Protein AF-A0A9X1QAR9-F1 (afdb_monomer_lite)

Sequence (64 aa):
MKSPFGSRGAILAHFHWTWDYLLWGIKWPVVQRMLADGPDYGSKDKKESDHEDLMAKINAIKRG

Structure (mmCIF, N/CA/C/O backbone):
data_AF-A0A9X1QAR9-F1
#
_entry.id   AF-A0A9X1QAR9-F1
#
loop_
_atom_site.group_PDB
_atom_site.id
_atom_site.type_symbol
_atom_site.label_atom_id
_atom_site.label_alt_id
_atom_site.label_comp_id
_atom_site.label_asym_id
_atom_site.label_entity_id
_atom_site.label_seq_id
_atom_site.pdbx_PDB_ins_code
_atom_site.Cartn_x
_atom_site.Cartn_y
_atom_site.Cartn_z
_atom_site.occupancy
_atom_site.B_iso_or_equiv
_atom_site.auth_seq_id
_atom_site.auth_comp_id
_atom_site.auth_asym_id
_atom_site.auth_atom_id
_atom_site.pdbx_PDB_model_num
ATOM 1 N N . MET A 1 1 ? 15.344 -10.544 -2.077 1.00 37.84 1 MET A N 1
ATOM 2 C CA . MET A 1 1 ? 15.078 -9.730 -0.869 1.00 37.84 1 MET A CA 1
ATOM 3 C C . MET A 1 1 ? 13.674 -9.127 -1.010 1.00 37.84 1 MET A C 1
ATOM 5 O O . MET A 1 1 ? 13.520 -8.110 -1.669 1.00 37.84 1 MET A O 1
ATOM 9 N N . LYS A 1 2 ? 12.624 -9.815 -0.530 1.00 46.38 2 LYS A N 1
ATOM 10 C CA . LYS A 1 2 ? 11.219 -9.369 -0.647 1.00 46.38 2 LYS A CA 1
ATOM 11 C C . LYS A 1 2 ? 10.894 -8.452 0.530 1.00 46.38 2 LYS A C 1
ATOM 13 O O . LYS A 1 2 ? 10.564 -8.921 1.612 1.00 46.38 2 LYS A O 1
ATOM 18 N N . SER A 1 3 ? 11.080 -7.151 0.338 1.00 40.09 3 SER A N 1
ATOM 19 C C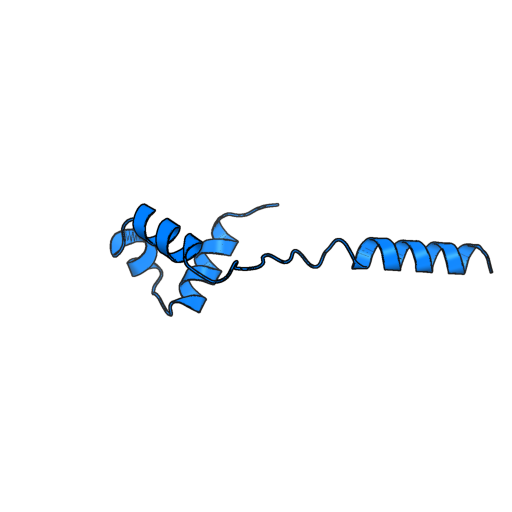A . SER A 1 3 ? 10.760 -6.155 1.358 1.00 40.09 3 SER A CA 1
ATOM 20 C C . SER A 1 3 ? 9.267 -5.790 1.290 1.00 40.09 3 SER A C 1
ATOM 22 O O . SER A 1 3 ? 8.814 -5.342 0.235 1.00 40.09 3 SER A O 1
ATOM 24 N N . PRO A 1 4 ? 8.497 -5.909 2.389 1.00 51.19 4 PRO A N 1
ATOM 25 C CA . PRO A 1 4 ? 7.089 -5.493 2.448 1.00 51.19 4 PRO A CA 1
ATOM 26 C C . PRO A 1 4 ? 6.904 -3.970 2.326 1.00 51.19 4 PRO A C 1
ATOM 28 O O . PRO A 1 4 ? 5.786 -3.483 2.183 1.00 51.19 4 PRO A O 1
ATOM 31 N N . PHE A 1 5 ? 7.994 -3.199 2.374 1.00 49.16 5 PHE A N 1
ATOM 32 C CA . PHE A 1 5 ? 7.967 -1.754 2.159 1.00 49.16 5 PHE A CA 1
ATOM 33 C C . PHE A 1 5 ? 7.829 -1.383 0.674 1.00 49.16 5 PHE A C 1
ATOM 35 O O . PHE A 1 5 ? 7.338 -0.299 0.370 1.00 49.16 5 PHE A O 1
ATOM 42 N N . GLY A 1 6 ? 8.185 -2.290 -0.248 1.00 54.44 6 GLY A N 1
ATOM 43 C CA . GLY A 1 6 ? 8.016 -2.071 -1.688 1.00 54.44 6 GLY A CA 1
ATOM 44 C C . GLY A 1 6 ? 6.548 -2.048 -2.124 1.00 54.44 6 GLY A C 1
ATOM 45 O O . GLY A 1 6 ? 6.174 -1.255 -2.983 1.00 54.44 6 GLY A O 1
ATOM 46 N N . SER A 1 7 ? 5.692 -2.853 -1.483 1.00 67.75 7 SER A N 1
ATOM 47 C CA . SER A 1 7 ? 4.261 -2.896 -1.800 1.00 67.75 7 SER A CA 1
ATOM 48 C C . SER A 1 7 ? 3.500 -1.701 -1.232 1.00 67.75 7 SER A C 1
ATOM 50 O O . SER A 1 7 ? 2.651 -1.145 -1.917 1.00 67.75 7 SER A O 1
ATOM 52 N N . ARG A 1 8 ? 3.824 -1.239 -0.016 1.00 78.81 8 ARG A N 1
ATOM 53 C CA . ARG A 1 8 ? 3.143 -0.078 0.590 1.00 78.81 8 ARG A CA 1
ATOM 54 C C . ARG A 1 8 ? 3.371 1.210 -0.198 1.00 78.81 8 ARG A C 1
ATOM 56 O O . ARG A 1 8 ? 2.418 1.948 -0.413 1.00 78.81 8 ARG A O 1
ATOM 63 N N . GLY A 1 9 ? 4.592 1.450 -0.681 1.00 78.56 9 GLY A N 1
ATOM 64 C CA . GLY A 1 9 ? 4.875 2.596 -1.553 1.00 78.56 9 GLY A CA 1
ATOM 65 C C . GLY A 1 9 ? 4.082 2.555 -2.864 1.00 78.56 9 GLY A C 1
ATOM 66 O O . GLY A 1 9 ? 3.515 3.566 -3.271 1.00 78.56 9 GLY A O 1
ATOM 67 N N . ALA A 1 10 ? 3.967 1.373 -3.478 1.00 79.81 10 ALA A N 1
ATOM 68 C CA . ALA A 1 10 ? 3.171 1.180 -4.690 1.00 79.81 10 ALA A CA 1
ATOM 69 C C . ALA A 1 10 ? 1.666 1.401 -4.451 1.00 79.81 10 ALA A C 1
ATOM 71 O O . ALA A 1 10 ? 1.005 2.034 -5.269 1.00 79.81 10 ALA A O 1
ATOM 72 N N . ILE A 1 11 ? 1.138 0.949 -3.307 1.00 81.94 11 ILE A N 1
ATOM 73 C CA . ILE A 1 11 ? -0.260 1.175 -2.899 1.00 81.94 11 ILE A CA 1
ATOM 74 C C . ILE A 1 11 ? -0.545 2.674 -2.773 1.00 81.94 11 ILE A C 1
ATOM 76 O O . ILE A 1 11 ? -1.531 3.164 -3.319 1.00 81.94 11 ILE A O 1
ATOM 80 N N . LEU A 1 12 ? 0.329 3.415 -2.091 1.00 85.44 12 LEU A N 1
ATOM 81 C CA . LEU A 1 12 ? 0.156 4.856 -1.893 1.00 85.44 12 LEU A CA 1
ATOM 82 C C . LEU A 1 12 ? 0.173 5.623 -3.213 1.00 85.44 12 LEU A C 1
ATOM 84 O O . LEU A 1 12 ? -0.675 6.486 -3.424 1.00 85.44 12 LEU A O 1
ATOM 88 N N . ALA A 1 13 ? 1.097 5.275 -4.112 1.00 82.31 13 ALA A N 1
ATOM 89 C CA . ALA A 1 13 ? 1.174 5.876 -5.438 1.00 82.31 13 ALA A CA 1
ATOM 90 C C . ALA A 1 13 ? -0.058 5.548 -6.296 1.00 82.31 13 ALA A C 1
ATOM 92 O O . ALA A 1 13 ? -0.543 6.414 -7.014 1.00 82.31 13 ALA A O 1
ATOM 93 N N . HIS A 1 14 ? -0.583 4.324 -6.205 1.00 80.56 14 HIS A N 1
ATOM 94 C CA . HIS A 1 14 ? -1.710 3.884 -7.022 1.00 80.56 14 HIS A CA 1
ATOM 95 C C . HIS A 1 14 ? -3.043 4.520 -6.608 1.00 80.56 14 HIS A C 1
ATOM 97 O O . HIS A 1 14 ? -3.801 4.980 -7.458 1.00 80.56 14 HIS A O 1
ATOM 103 N N . PHE A 1 15 ? -3.323 4.567 -5.306 1.00 82.62 15 PHE A N 1
ATOM 104 C CA . PHE A 1 15 ? -4.576 5.114 -4.783 1.00 82.62 15 PHE A CA 1
ATOM 105 C C . PHE A 1 15 ? -4.494 6.612 -4.451 1.00 82.62 15 PHE A C 1
ATOM 107 O O . PHE A 1 15 ? -5.472 7.188 -3.979 1.00 82.62 15 PHE A O 1
ATOM 114 N N . HIS A 1 16 ? -3.337 7.243 -4.691 1.00 84.44 16 HIS A N 1
ATOM 115 C CA . HIS A 1 16 ? -3.024 8.618 -4.285 1.00 84.44 16 HIS A CA 1
ATOM 116 C C . HIS A 1 16 ? -3.304 8.869 -2.796 1.00 84.44 16 HIS A C 1
ATOM 118 O O . HIS A 1 16 ? -3.879 9.883 -2.399 1.00 84.44 16 HIS A O 1
ATOM 124 N N . TRP A 1 17 ? -2.915 7.907 -1.962 1.00 87.88 17 TRP A N 1
ATOM 125 C CA . TRP A 1 17 ? -3.132 7.959 -0.521 1.00 87.88 17 TRP A CA 1
ATOM 126 C C . TRP A 1 17 ? -1.930 8.526 0.215 1.00 87.88 17 TRP A C 1
ATOM 128 O O . TRP A 1 17 ? -0.782 8.420 -0.219 1.00 87.88 17 TRP A O 1
ATOM 138 N N . THR A 1 18 ? -2.201 9.094 1.385 1.00 89.31 18 THR A N 1
ATOM 139 C CA . THR A 1 18 ? -1.160 9.487 2.329 1.00 89.31 18 THR A CA 1
ATOM 140 C C . THR A 1 18 ? -0.739 8.293 3.182 1.00 89.31 18 THR A C 1
ATOM 142 O O . THR A 1 18 ? -1.521 7.376 3.448 1.00 89.31 18 THR A O 1
ATOM 145 N N . TRP A 1 19 ? 0.517 8.313 3.638 1.00 88.00 19 TRP A N 1
ATOM 146 C CA . TRP A 1 19 ? 1.059 7.291 4.541 1.00 88.00 19 TRP A CA 1
ATOM 147 C C . TRP A 1 19 ? 0.202 7.131 5.806 1.00 88.00 19 TRP A C 1
ATOM 149 O O . TRP A 1 19 ? -0.043 6.015 6.260 1.00 88.00 19 TRP A O 1
ATOM 159 N N . ASP A 1 20 ? -0.300 8.253 6.324 1.00 91.69 20 ASP A N 1
ATOM 160 C CA . ASP A 1 20 ? -1.158 8.302 7.505 1.00 91.69 20 ASP A CA 1
ATOM 161 C C . ASP A 1 20 ? -2.498 7.587 7.280 1.00 91.69 20 ASP A C 1
ATOM 163 O O . ASP A 1 20 ? -2.915 6.752 8.084 1.00 91.69 20 ASP A O 1
ATOM 167 N N . TYR A 1 21 ? -3.1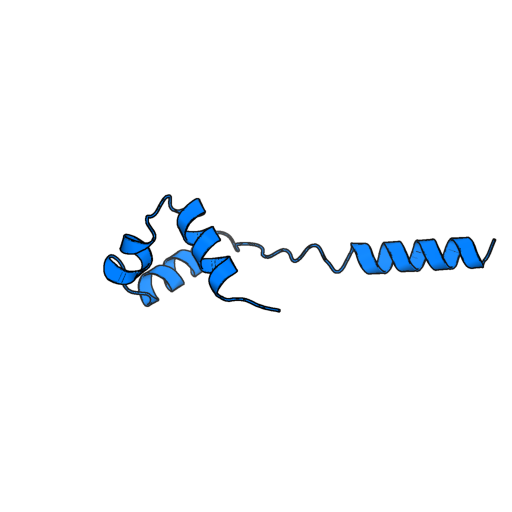19 7.808 6.119 1.00 89.62 21 TYR A N 1
ATOM 168 C CA . TYR A 1 21 ? -4.373 7.155 5.763 1.00 89.62 21 TYR A CA 1
ATOM 169 C C . TYR A 1 21 ? -4.223 5.632 5.643 1.00 89.62 21 TYR A C 1
ATOM 171 O O . TYR A 1 21 ? -5.073 4.893 6.137 1.00 89.62 21 TYR A O 1
ATOM 179 N N . LEU A 1 22 ? -3.119 5.146 5.064 1.00 87.62 22 LEU A N 1
ATOM 180 C CA . LEU A 1 22 ? -2.851 3.708 4.946 1.00 87.62 22 LEU A CA 1
ATOM 181 C C . LEU A 1 22 ? -2.611 3.024 6.307 1.00 87.62 22 LEU A C 1
ATOM 183 O O . LEU A 1 22 ? -2.879 1.830 6.437 1.00 87.62 22 LEU A O 1
ATOM 187 N N . LEU A 1 23 ? -2.099 3.755 7.303 1.00 88.56 23 LEU A N 1
ATOM 188 C CA . LEU A 1 23 ? -1.816 3.224 8.641 1.00 88.56 23 LEU A CA 1
ATOM 189 C C . LEU A 1 23 ? -3.005 3.311 9.599 1.00 88.56 23 LEU A C 1
ATOM 191 O O . LEU A 1 23 ? -3.249 2.364 10.346 1.00 88.56 23 LEU A O 1
ATOM 195 N N . TRP A 1 24 ? -3.720 4.435 9.590 1.00 91.25 24 TRP A N 1
ATOM 196 C CA . TRP A 1 24 ? -4.713 4.765 10.617 1.00 91.25 24 TRP A CA 1
ATOM 197 C C . TRP A 1 24 ? -6.122 4.967 10.056 1.00 91.25 24 TRP A C 1
ATOM 199 O O . TRP A 1 24 ? -7.101 4.784 10.776 1.00 91.25 24 TRP A O 1
ATOM 209 N N . GLY A 1 25 ? -6.240 5.314 8.773 1.00 91.06 25 GLY A N 1
ATOM 210 C CA . GLY A 1 25 ? -7.513 5.626 8.120 1.00 91.06 25 GLY A CA 1
ATOM 211 C C . GLY A 1 25 ? -8.260 4.414 7.561 1.00 91.06 25 GLY A C 1
ATOM 212 O O . GLY A 1 25 ? -9.472 4.484 7.358 1.00 91.06 25 GLY A O 1
ATOM 213 N N . ILE A 1 26 ? -7.569 3.292 7.332 1.00 90.88 26 ILE A N 1
ATOM 214 C CA . ILE A 1 26 ? -8.157 2.101 6.715 1.00 90.88 26 ILE A CA 1
ATOM 215 C C . ILE A 1 26 ? -7.722 0.806 7.404 1.00 90.88 26 ILE A C 1
ATOM 217 O O . ILE A 1 26 ? -6.568 0.614 7.781 1.00 90.88 26 ILE A O 1
ATOM 221 N N . LYS A 1 27 ? -8.667 -0.129 7.558 1.00 92.00 27 LYS A N 1
ATOM 222 C CA . LYS A 1 27 ? -8.367 -1.461 8.095 1.00 92.00 27 LYS A CA 1
ATOM 223 C C . LYS A 1 27 ? -7.625 -2.296 7.049 1.00 92.00 27 LYS A C 1
ATOM 225 O O . LYS A 1 27 ? -8.091 -2.436 5.921 1.00 92.00 27 LYS A O 1
ATOM 230 N N . TRP A 1 28 ? -6.538 -2.950 7.453 1.00 85.31 28 TRP A N 1
ATOM 231 C CA . TRP A 1 28 ? -5.714 -3.771 6.557 1.00 85.31 28 TRP A CA 1
ATOM 232 C C . TRP A 1 28 ? -6.475 -4.853 5.754 1.00 85.31 28 TRP A C 1
ATOM 234 O O . TRP A 1 28 ? -6.216 -4.970 4.557 1.00 85.31 28 TRP A O 1
ATOM 244 N N . PRO A 1 29 ? -7.471 -5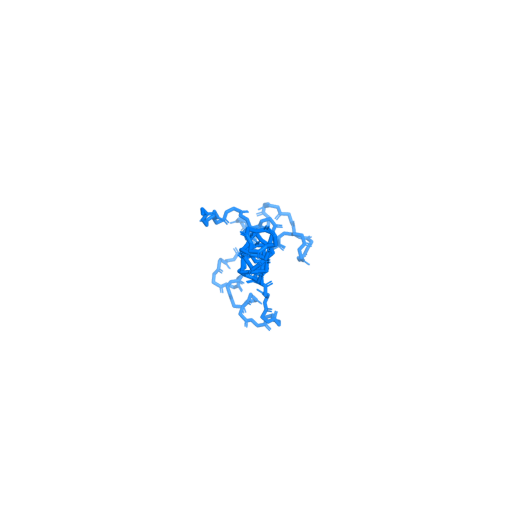.578 6.312 1.00 89.56 29 PRO A N 1
ATOM 245 C CA . PRO A 1 29 ? -8.258 -6.541 5.533 1.00 89.56 29 PRO A CA 1
ATOM 246 C C . PRO A 1 29 ? -9.004 -5.923 4.341 1.00 89.56 29 PRO A C 1
ATOM 248 O O . PRO A 1 29 ? -9.217 -6.592 3.332 1.00 89.56 29 PRO A O 1
ATOM 251 N N . VAL A 1 30 ? -9.383 -4.643 4.435 1.00 89.06 30 VAL A N 1
ATOM 252 C CA . VAL A 1 30 ? -10.023 -3.907 3.335 1.00 89.06 30 VAL A CA 1
ATOM 253 C C . VAL A 1 30 ? -9.010 -3.647 2.224 1.00 89.06 30 VAL A C 1
ATOM 255 O O . VAL A 1 30 ? -9.302 -3.918 1.063 1.00 89.06 30 VAL A O 1
ATOM 258 N N . VAL A 1 31 ? -7.792 -3.227 2.584 1.00 86.12 31 VAL A N 1
ATOM 259 C CA . VAL A 1 31 ? -6.683 -3.022 1.636 1.00 86.12 31 VAL A CA 1
ATOM 260 C C . VAL A 1 31 ? -6.364 -4.316 0.889 1.00 86.12 31 VAL A C 1
ATOM 262 O O . VAL A 1 31 ? -6.239 -4.311 -0.330 1.00 86.12 31 VAL A O 1
ATOM 265 N N . GLN A 1 32 ? -6.288 -5.445 1.597 1.00 85.44 32 GLN A N 1
ATOM 266 C CA . GLN A 1 32 ? -6.029 -6.746 0.975 1.00 85.44 32 GLN A CA 1
ATOM 267 C C . GLN A 1 32 ? -7.122 -7.146 -0.021 1.00 85.44 32 GLN A C 1
ATOM 269 O O . GLN A 1 32 ? -6.811 -7.699 -1.071 1.00 85.44 32 GLN A O 1
ATOM 274 N N . ARG A 1 33 ? -8.392 -6.847 0.279 1.00 85.88 33 ARG A N 1
ATOM 275 C CA . ARG A 1 33 ? -9.507 -7.154 -0.623 1.00 85.88 33 ARG A CA 1
ATOM 276 C C . ARG A 1 33 ? -9.524 -6.249 -1.852 1.00 85.88 33 ARG A C 1
ATOM 278 O O . ARG A 1 33 ? -9.758 -6.746 -2.942 1.00 85.88 33 ARG A O 1
ATOM 285 N N . MET A 1 34 ? -9.196 -4.967 -1.689 1.00 85.31 34 MET A N 1
ATOM 286 C CA . MET A 1 34 ? -9.000 -4.032 -2.804 1.00 85.31 34 MET A CA 1
ATOM 287 C C . MET A 1 34 ? -7.840 -4.457 -3.714 1.00 85.31 34 MET A C 1
ATOM 289 O O . MET A 1 34 ? -7.950 -4.372 -4.930 1.00 85.31 34 MET A O 1
ATOM 293 N N . LEU A 1 35 ? -6.742 -4.956 -3.137 1.00 80.88 35 LEU A N 1
ATOM 294 C CA . LEU A 1 35 ? -5.612 -5.488 -3.906 1.00 80.88 35 LEU A CA 1
ATOM 295 C C . LEU A 1 35 ? -5.951 -6.778 -4.657 1.00 80.88 35 LEU A C 1
ATOM 297 O O . LEU A 1 35 ? -5.421 -6.989 -5.740 1.00 80.88 35 LEU A O 1
ATOM 301 N N . ALA A 1 36 ? -6.809 -7.625 -4.087 1.00 82.94 36 ALA A N 1
ATOM 302 C CA . ALA A 1 36 ? -7.265 -8.859 -4.725 1.00 82.94 36 ALA A CA 1
ATOM 303 C C . ALA A 1 36 ? -8.299 -8.620 -5.842 1.00 82.94 36 ALA A C 1
ATOM 305 O O . ALA A 1 36 ? -8.430 -9.459 -6.726 1.00 82.94 36 ALA A O 1
ATOM 306 N N . ASP A 1 37 ? -9.034 -7.507 -5.779 1.00 82.12 37 ASP A N 1
ATOM 307 C CA . ASP 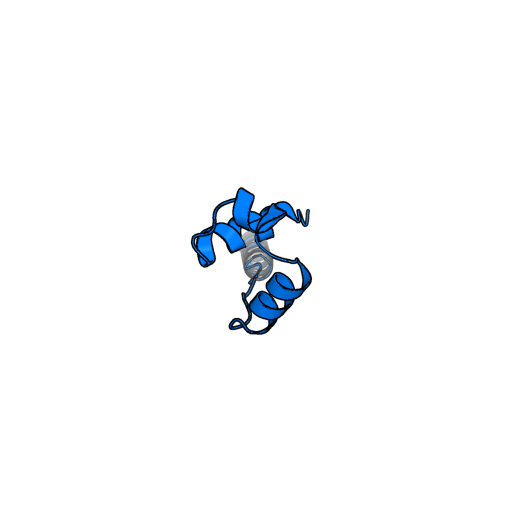A 1 37 ? -10.046 -7.117 -6.772 1.00 82.12 37 ASP A CA 1
ATOM 308 C C . ASP A 1 37 ? -9.443 -6.354 -7.964 1.00 82.12 37 ASP A C 1
ATOM 310 O O . ASP A 1 37 ? -10.011 -6.318 -9.055 1.00 82.12 37 ASP A O 1
ATOM 314 N N . GLY A 1 38 ? -8.264 -5.754 -7.774 1.00 68.75 38 GLY A N 1
ATOM 315 C CA . GLY A 1 38 ? -7.527 -5.104 -8.850 1.00 68.75 38 GLY A CA 1
ATOM 316 C C . GLY A 1 38 ? -7.092 -6.100 -9.934 1.00 68.75 38 GLY A C 1
ATOM 317 O O . GLY A 1 38 ? -6.828 -7.265 -9.624 1.00 68.75 38 GLY A O 1
ATOM 318 N N . PRO A 1 39 ? -6.976 -5.664 -11.206 1.00 64.56 39 PRO A N 1
ATOM 319 C CA . PRO A 1 39 ? -6.364 -6.490 -12.240 1.00 64.56 39 PRO A CA 1
ATOM 320 C C . PRO A 1 39 ? -4.982 -6.896 -11.739 1.00 64.56 39 PRO A C 1
ATOM 322 O O . PRO A 1 39 ? -4.234 -6.006 -11.337 1.00 64.56 39 PRO A O 1
ATOM 325 N N . ASP A 1 40 ? -4.709 -8.211 -11.709 1.00 56.84 40 ASP A N 1
ATOM 326 C CA . ASP A 1 40 ? -3.510 -8.819 -11.121 1.00 56.84 40 ASP A CA 1
ATOM 327 C C . ASP A 1 40 ? -2.327 -7.877 -11.310 1.00 56.84 40 ASP A C 1
ATOM 329 O O . ASP A 1 40 ? -1.864 -7.662 -12.441 1.00 56.84 40 ASP A O 1
ATOM 333 N N . TYR A 1 41 ? -1.935 -7.202 -10.221 1.00 55.00 41 TYR A N 1
ATOM 334 C CA . TYR A 1 41 ? -0.788 -6.317 -10.238 1.00 55.00 41 TYR A CA 1
ATOM 335 C C . TYR A 1 41 ? 0.386 -7.236 -10.420 1.00 55.00 41 TYR A C 1
ATOM 337 O O . TYR A 1 41 ? 0.984 -7.710 -9.454 1.00 55.00 41 TYR A O 1
ATOM 345 N N . GLY A 1 42 ? 0.679 -7.485 -11.693 1.00 49.12 42 GLY A N 1
ATOM 346 C CA . GLY A 1 42 ? 1.855 -8.150 -12.153 1.00 49.12 42 GLY A CA 1
ATOM 347 C C . GLY A 1 42 ? 3.020 -7.392 -11.558 1.00 49.12 42 GLY A C 1
ATOM 348 O O . GLY A 1 42 ? 3.615 -6.528 -12.198 1.00 49.12 42 GLY A O 1
ATOM 349 N N . SER A 1 43 ? 3.440 -7.842 -10.383 1.00 48.75 43 SER A N 1
ATOM 350 C CA . SER A 1 43 ? 4.837 -8.090 -10.111 1.00 48.75 43 SER A CA 1
ATOM 351 C C . SER A 1 43 ? 5.270 -9.131 -11.142 1.00 48.75 43 SER A C 1
ATOM 353 O O . SER A 1 43 ? 5.573 -10.275 -10.830 1.00 48.75 43 SER A O 1
ATOM 355 N N . LYS A 1 44 ? 5.258 -8.733 -12.422 1.00 48.03 44 LYS A N 1
ATOM 356 C CA . LYS A 1 44 ? 6.165 -9.262 -13.408 1.00 48.03 44 LYS A CA 1
ATOM 357 C C . LYS A 1 44 ? 7.501 -8.781 -12.889 1.00 48.03 44 LYS A C 1
ATOM 359 O O . LYS A 1 44 ? 7.984 -7.712 -13.257 1.00 48.03 44 LYS A O 1
ATOM 364 N N . ASP A 1 45 ? 8.057 -9.572 -11.983 1.00 50.38 45 ASP A N 1
ATOM 365 C CA . ASP A 1 45 ? 9.482 -9.788 -11.902 1.00 50.38 45 ASP A CA 1
ATOM 366 C C . ASP A 1 45 ? 9.938 -10.132 -13.334 1.00 50.38 45 ASP A C 1
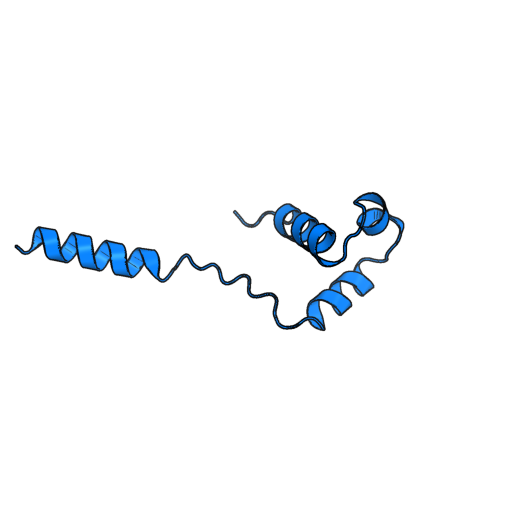ATOM 368 O O . ASP A 1 45 ? 10.094 -11.285 -13.717 1.00 50.38 45 ASP A O 1
ATOM 372 N N . LYS A 1 46 ? 10.097 -9.109 -14.184 1.00 50.84 46 LYS A N 1
ATOM 373 C CA . LYS A 1 46 ? 10.855 -9.182 -15.432 1.00 50.84 46 LYS A CA 1
ATOM 374 C C . LYS A 1 46 ? 12.319 -9.316 -15.029 1.00 50.84 46 LYS A C 1
ATOM 376 O O . LYS A 1 46 ? 13.067 -8.350 -15.112 1.00 50.84 46 LYS A O 1
ATOM 381 N N . LYS A 1 47 ? 12.693 -10.462 -14.466 1.00 49.62 47 LYS A N 1
ATOM 382 C CA . LYS A 1 47 ? 14.075 -10.785 -14.090 1.00 49.62 47 LYS A CA 1
ATOM 383 C C . LYS A 1 47 ? 14.404 -12.274 -14.213 1.00 49.62 47 LYS A C 1
ATOM 385 O O . LYS A 1 47 ? 15.364 -12.720 -13.600 1.00 49.62 47 LYS A O 1
ATOM 390 N N . GLU A 1 48 ? 13.663 -13.031 -15.019 1.00 54.06 48 GLU A N 1
ATOM 391 C CA . GLU A 1 48 ? 14.091 -14.384 -15.418 1.00 54.06 48 GLU A CA 1
ATOM 392 C C . GLU A 1 48 ? 14.396 -14.491 -16.918 1.00 54.06 48 GLU A C 1
ATOM 394 O O . GLU A 1 48 ? 15.346 -15.176 -17.283 1.00 54.06 48 GLU A O 1
ATOM 399 N N . SER A 1 49 ? 13.723 -13.719 -17.784 1.00 54.31 49 SER A N 1
ATOM 400 C CA . SER A 1 49 ? 13.974 -13.754 -19.238 1.00 54.31 49 SER A CA 1
ATOM 401 C C . SER A 1 49 ? 15.358 -13.247 -19.650 1.00 54.31 49 SER A C 1
ATOM 403 O O . SER A 1 49 ? 15.927 -13.718 -20.631 1.00 54.31 49 SER A O 1
ATOM 405 N N . ASP A 1 50 ? 15.918 -12.296 -18.904 1.00 58.59 50 ASP A N 1
ATOM 406 C CA . ASP A 1 50 ? 17.141 -11.604 -19.326 1.00 58.59 50 ASP A CA 1
ATOM 407 C C . ASP A 1 50 ? 18.407 -12.389 -18.946 1.00 58.59 50 ASP A C 1
ATOM 409 O O . ASP A 1 50 ? 19.462 -12.200 -19.551 1.00 58.59 50 ASP A O 1
ATOM 413 N N . HIS A 1 51 ? 18.317 -13.295 -17.965 1.00 63.09 51 HIS A N 1
ATOM 414 C CA . HIS A 1 51 ? 19.453 -14.112 -17.536 1.00 63.09 51 HIS A CA 1
ATOM 415 C C . HIS A 1 51 ? 19.713 -15.273 -18.504 1.00 63.09 51 HIS A C 1
ATOM 417 O O . HIS A 1 51 ? 20.867 -15.540 -18.832 1.00 63.09 51 HIS A O 1
ATOM 423 N N . GLU A 1 52 ? 18.667 -15.927 -19.019 1.00 66.25 52 GLU A N 1
ATOM 424 C CA . GLU A 1 52 ? 18.823 -16.976 -20.036 1.00 66.25 52 GLU A CA 1
ATOM 425 C C . GLU A 1 52 ? 19.355 -16.420 -21.363 1.00 66.25 52 GLU A C 1
ATOM 427 O O . GLU A 1 52 ? 20.267 -17.010 -21.946 1.00 66.25 52 GLU A O 1
ATOM 432 N N . ASP A 1 53 ? 18.876 -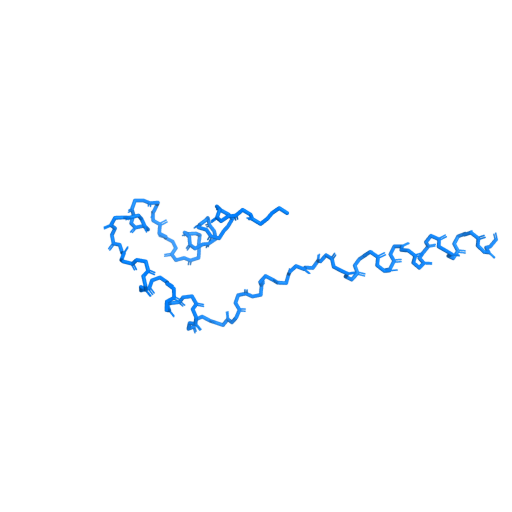15.249 -21.801 1.00 70.88 53 ASP A N 1
ATOM 433 C CA . ASP A 1 53 ? 19.360 -14.601 -23.027 1.00 70.88 53 ASP A CA 1
ATOM 434 C C . ASP A 1 53 ? 20.820 -14.119 -22.889 1.00 70.88 53 ASP A C 1
ATOM 436 O O . ASP A 1 53 ? 21.632 -14.280 -23.805 1.00 70.88 53 ASP A O 1
ATOM 440 N N . LEU A 1 54 ? 21.213 -13.610 -21.712 1.00 77.00 54 LEU A N 1
ATOM 441 C CA . LEU A 1 54 ? 22.609 -13.262 -21.422 1.00 77.00 54 LEU A CA 1
ATOM 442 C C . LEU A 1 54 ? 23.519 -14.502 -21.441 1.00 77.00 54 LEU A C 1
ATOM 444 O O . LEU A 1 54 ? 24.601 -14.469 -22.033 1.00 77.00 54 LEU A O 1
ATOM 448 N N . MET A 1 55 ? 23.080 -15.609 -20.836 1.00 77.69 55 MET A N 1
ATOM 449 C CA . MET A 1 55 ? 23.844 -16.859 -20.802 1.00 77.69 55 MET A CA 1
ATOM 450 C C . MET A 1 55 ? 23.969 -17.497 -22.192 1.00 77.69 55 MET A C 1
ATOM 452 O O . MET A 1 55 ? 25.040 -17.998 -22.547 1.00 77.69 55 MET A O 1
ATOM 456 N N . ALA A 1 56 ? 22.922 -17.421 -23.018 1.00 82.00 56 ALA A N 1
ATOM 457 C CA . ALA A 1 56 ? 22.965 -17.856 -24.411 1.00 82.00 56 ALA A CA 1
ATOM 458 C C . ALA A 1 56 ? 23.977 -17.036 -25.232 1.00 82.00 56 ALA A C 1
ATOM 460 O O . ALA A 1 56 ? 24.789 -17.616 -25.961 1.00 82.00 56 ALA A O 1
ATOM 461 N N . LYS A 1 57 ? 24.000 -15.707 -25.053 1.00 83.44 57 LYS A N 1
ATOM 462 C CA . LYS A 1 57 ? 24.957 -14.798 -25.710 1.00 83.44 57 LYS A CA 1
ATOM 463 C C . LYS A 1 57 ? 26.402 -15.053 -25.283 1.00 83.44 57 LYS A C 1
ATOM 465 O O . LYS A 1 57 ? 27.281 -15.137 -26.138 1.00 83.44 57 LYS A O 1
ATOM 470 N N . ILE A 1 58 ? 26.658 -15.253 -23.989 1.00 84.62 58 ILE A N 1
ATOM 471 C CA . ILE A 1 58 ? 28.001 -15.581 -23.477 1.00 84.62 58 ILE A CA 1
ATOM 472 C C . ILE A 1 58 ? 28.500 -16.908 -24.066 1.00 84.62 58 ILE A C 1
ATOM 474 O O . ILE A 1 58 ? 29.648 -17.008 -24.505 1.00 84.62 58 ILE A O 1
ATOM 478 N N . ASN A 1 59 ? 27.633 -17.921 -24.134 1.00 82.56 59 ASN A N 1
ATOM 479 C CA . ASN A 1 59 ? 27.985 -19.216 -24.713 1.00 82.56 59 ASN A CA 1
ATOM 480 C C . ASN A 1 59 ? 28.178 -19.167 -26.234 1.00 82.56 59 ASN A C 1
ATOM 482 O O . ASN A 1 59 ? 28.870 -20.030 -26.771 1.00 82.56 59 ASN A O 1
ATOM 486 N N . ALA A 1 60 ? 27.559 -18.220 -26.941 1.00 81.00 60 ALA A N 1
ATOM 487 C CA . ALA A 1 60 ? 27.789 -18.013 -28.369 1.00 81.00 60 ALA A CA 1
ATOM 488 C C . ALA A 1 60 ? 29.166 -17.382 -28.633 1.00 81.00 60 ALA A C 1
ATOM 490 O O . ALA A 1 60 ? 29.877 -17.842 -29.518 1.00 81.00 60 ALA A O 1
ATOM 491 N N . ILE A 1 61 ? 29.586 -16.414 -27.809 1.00 80.56 61 ILE A N 1
ATOM 492 C CA . ILE A 1 61 ? 30.913 -15.779 -27.912 1.00 80.56 61 ILE A CA 1
ATOM 493 C C . ILE A 1 61 ? 32.039 -16.783 -27.626 1.00 80.56 61 ILE A C 1
ATOM 495 O O . ILE A 1 61 ? 33.071 -16.749 -28.280 1.00 80.56 61 ILE A O 1
ATOM 499 N N . LYS A 1 62 ? 31.842 -17.713 -26.682 1.00 68.12 62 LYS A N 1
ATOM 500 C CA . LYS A 1 62 ? 32.837 -18.753 -26.352 1.00 68.12 62 LYS A CA 1
ATOM 501 C C . LYS A 1 62 ? 32.997 -19.858 -27.403 1.00 68.12 62 LYS A C 1
ATOM 503 O O . LYS A 1 62 ? 33.926 -20.651 -27.280 1.00 68.12 62 LYS A O 1
ATOM 508 N N . ARG A 1 63 ? 32.065 -19.974 -28.354 1.00 61.88 63 ARG A N 1
ATOM 509 C CA . ARG A 1 63 ? 32.053 -21.024 -29.390 1.00 61.88 63 ARG A CA 1
ATOM 510 C C . ARG A 1 63 ? 32.487 -20.521 -30.773 1.00 61.88 63 ARG A C 1
ATOM 512 O O . ARG A 1 63 ? 32.529 -21.337 -31.691 1.00 61.88 63 ARG A O 1
ATOM 519 N N . GLY A 1 64 ? 32.751 -19.220 -30.911 1.00 52.22 64 GLY A N 1
ATOM 520 C CA . GLY A 1 64 ? 33.316 -18.595 -32.111 1.00 52.22 64 GLY A CA 1
ATOM 521 C C . GLY A 1 64 ? 34.830 -18.485 -32.049 1.00 52.22 64 GLY A C 1
ATOM 522 O O . GLY A 1 64 ? 35.368 -18.440 -30.920 1.00 52.22 64 GLY A O 1
#

Foldseek 3Di:
DDDPVVVLVVLCVVVVHDPCCVVPVDDPVVVVVVCVPPDPPPPPPVPPVVVVVVVVVVVVVVVD

pLDDT: mean 72.84, std 15.85, range [37.84, 92.0]

Organism: NCBI:txid2909339

Secondary structure (DSSP, 8-state):
---THHHHHHHHHHHT--HHIIIIIS-HHHHHHHHHHSS--------SHHHHHHHHHHHHHTT-

Radius of gyration: 19.06 Å; chains: 1; bounding box: 43×30×43 Å